Protein AF-A0A3G2WB34-F1 (afdb_monomer)

InterPro domains:
  IPR001835 Heat-labile enterotoxin, B chain [PF01376] (23-87)
  IPR001835 Heat-labile enterotoxin, B chain [PR00772] (27-48)
  IPR001835 Heat-labile enterotoxin, B chain [PR00772] (50-66)
  IPR001835 Heat-labile enter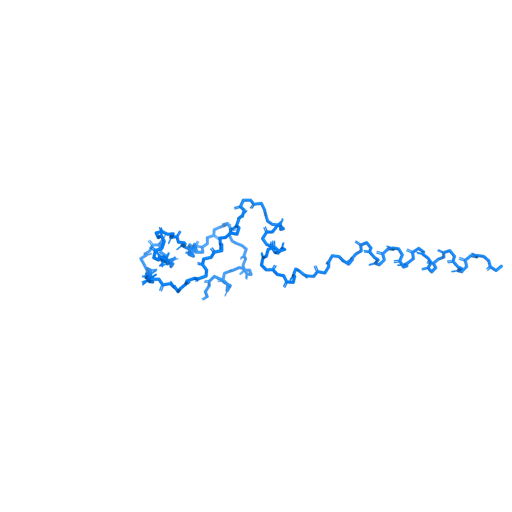otoxin, B chain [PR00772] (69-87)
  IPR008992 Enterotoxin [SSF50203] (22-87)

Nearest PDB structures (foldseek):
  5lzi-assembly1_E  TM=1.006E+00  e=1.280E-09  Escherichia coli
  1b44-assembly1_H  TM=1.004E+00  e=1.558E-09  Escherichia coli
  1ltr-assembly1_D  TM=1.005E+00  e=1.895E-09  Escherichia coli
  6hsv-assembly1_E  TM=1.007E+00  e=3.641E-09  Vibrio cholerae
  3chb-assembly1_H  TM=1.004E+00  e=4.429E-09  Vibrio cholerae

Sequence (87 aa):
MNKVKCYVLFTALLSSLCAYGAPQSITELCSEYRNTQIYTINDKILSYTESMAGKREMVIITFKSGATFQVEVPGSQHIDSQKKAIE

Mean predicted aligned error: 10.28 Å

Radius of gyration: 21.92 Å; Cα contacts (8 Å, |Δi|>4): 68; chains: 1; bounding box: 49×20×68 Å

Solvent-accessible surface area (backbone atoms only — not comparable to full-atom values): 5731 Å² total; per-residue (Å²): 140,65,71,67,62,55,53,56,53,50,54,55,53,53,53,63,73,68,58,79,64,81,67,90,44,72,67,54,50,42,68,76,46,83,98,59,82,88,80,92,72,96,66,69,78,66,46,80,47,78,40,81,50,91,98,42,48,31,40,41,39,30,34,87,89,71,53,71,52,68,50,76,53,86,54,90,92,54,57,79,80,48,55,72,73,71,106

Secondary structure (DSSP, 8-state):
--HHHHHHHHHHHHHHHT--PPPSSHHHHHHHSTT-------S--SEEEEEEETTEEEEEEE-TTS-EEEEPPP-TTS-HHHHHHH-

Foldseek 3Di:
DPPVVVVVVVVVVVVVVVPPDDDPDPCSVQVVDPPGDDDDQPFDWPDWDADPPVLRRKIWTADPVGDIDILHDDDPVDDPVCVVVSD

pLDDT: mean 85.24, std 17.8, range [45.12, 98.56]

Structure (mmCIF, N/CA/C/O backbone):
data_AF-A0A3G2WB34-F1
#
_entry.id   AF-A0A3G2WB34-F1
#
loop_
_atom_site.group_PDB
_atom_site.id
_atom_site.type_symbol
_atom_site.label_atom_id
_atom_site.label_alt_id
_atom_site.label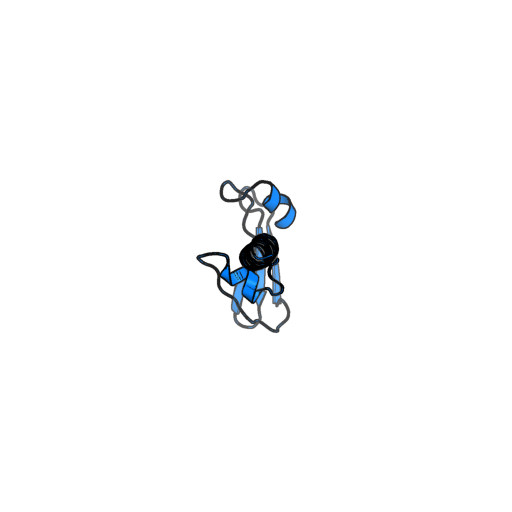_comp_id
_atom_site.label_asym_id
_atom_site.label_entity_id
_atom_site.label_seq_id
_atom_site.pdbx_PDB_ins_code
_atom_site.Cartn_x
_atom_site.Cartn_y
_atom_site.Cartn_z
_atom_site.occupancy
_atom_site.B_iso_or_equiv
_atom_site.auth_seq_id
_atom_site.auth_comp_id
_atom_site.auth_asym_id
_atom_site.auth_atom_id
_atom_site.pdbx_PDB_model_num
ATOM 1 N N . MET A 1 1 ? 33.849 1.909 -49.200 1.00 45.12 1 MET A N 1
ATOM 2 C CA . MET A 1 1 ? 32.880 2.784 -48.497 1.00 45.12 1 MET A CA 1
ATOM 3 C C . MET A 1 1 ? 31.856 2.003 -47.640 1.00 45.12 1 MET A C 1
ATOM 5 O O . MET A 1 1 ? 30.742 2.475 -47.464 1.00 45.12 1 MET A O 1
ATOM 9 N N . ASN A 1 2 ? 32.221 0.840 -47.058 1.00 54.53 2 ASN A N 1
ATOM 10 C CA . ASN A 1 2 ? 31.281 -0.048 -46.331 1.00 54.53 2 ASN A CA 1
ATOM 11 C C . ASN A 1 2 ? 31.472 -0.106 -44.804 1.00 54.53 2 ASN A C 1
ATOM 13 O O . ASN A 1 2 ? 30.563 -0.527 -44.099 1.00 54.53 2 ASN A O 1
ATOM 17 N N . LYS A 1 3 ? 32.621 0.328 -44.267 1.00 49.91 3 LYS A N 1
ATOM 18 C CA . LYS A 1 3 ? 32.919 0.193 -42.827 1.00 49.91 3 LYS A CA 1
ATOM 19 C C . LYS A 1 3 ? 32.149 1.188 -41.945 1.00 49.91 3 LYS A C 1
ATOM 21 O O . LYS A 1 3 ? 31.745 0.837 -40.845 1.00 49.91 3 LYS A O 1
ATOM 26 N N . VAL A 1 4 ? 31.883 2.394 -42.453 1.00 55.19 4 VAL A N 1
ATOM 27 C CA . VAL A 1 4 ? 31.185 3.462 -41.709 1.00 55.19 4 VAL A CA 1
ATOM 28 C C . VAL A 1 4 ? 29.694 3.146 -41.525 1.00 55.19 4 VAL A C 1
ATOM 30 O O . VAL A 1 4 ? 29.143 3.383 -40.457 1.00 55.19 4 VAL A O 1
ATOM 33 N N . LYS A 1 5 ? 29.049 2.530 -42.527 1.00 52.78 5 LYS A N 1
ATOM 34 C CA . LYS A 1 5 ? 27.622 2.164 -42.463 1.00 52.78 5 LYS A CA 1
ATOM 35 C C . LYS A 1 5 ? 27.337 1.070 -41.426 1.00 52.78 5 LYS A C 1
ATOM 37 O O . LYS A 1 5 ? 26.320 1.137 -40.746 1.00 52.78 5 LYS A O 1
ATOM 42 N N . CYS A 1 6 ? 28.248 0.107 -41.267 1.00 55.59 6 CYS A N 1
ATOM 43 C CA . CYS A 1 6 ? 28.113 -0.964 -40.273 1.00 55.59 6 CYS A CA 1
ATOM 44 C C . CYS A 1 6 ? 28.192 -0.443 -38.832 1.00 55.59 6 CYS A C 1
ATOM 46 O O . CYS A 1 6 ? 27.464 -0.925 -37.972 1.00 55.59 6 CYS A O 1
ATOM 48 N N . TYR A 1 7 ? 29.043 0.556 -38.579 1.00 55.62 7 TYR A N 1
ATOM 49 C CA . TYR A 1 7 ? 29.241 1.120 -37.241 1.00 55.62 7 TYR A CA 1
ATOM 50 C C . TYR A 1 7 ? 28.021 1.912 -36.751 1.00 55.62 7 TYR A C 1
ATOM 52 O O . TYR A 1 7 ? 27.632 1.778 -35.596 1.00 55.62 7 TYR A O 1
ATOM 60 N N . VAL A 1 8 ? 27.384 2.681 -37.642 1.00 59.28 8 VAL A N 1
ATOM 61 C CA . VAL A 1 8 ? 26.176 3.469 -37.329 1.00 59.28 8 VAL A CA 1
ATOM 62 C C . VAL A 1 8 ? 24.968 2.569 -37.045 1.00 59.28 8 VAL A C 1
ATOM 64 O O . VAL A 1 8 ? 24.177 2.854 -36.152 1.00 59.28 8 VAL A O 1
ATOM 67 N N . LEU A 1 9 ? 24.838 1.453 -37.770 1.00 57.00 9 LEU A N 1
ATOM 68 C CA . LEU A 1 9 ? 23.793 0.458 -37.506 1.00 57.00 9 LEU A CA 1
ATOM 69 C C . LEU A 1 9 ?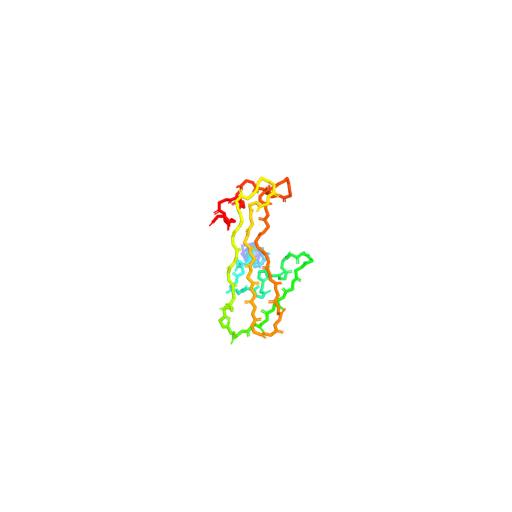 24.007 -0.252 -36.161 1.00 57.00 9 LEU A C 1
ATOM 71 O O . LEU A 1 9 ? 23.041 -0.505 -35.448 1.00 57.00 9 LEU A O 1
ATOM 75 N N . PHE A 1 10 ? 25.259 -0.524 -35.784 1.00 55.16 10 PHE A N 1
ATOM 76 C CA . PHE A 1 10 ? 25.582 -1.160 -34.506 1.00 55.16 10 PHE A CA 1
ATOM 77 C C . PHE A 1 10 ? 25.290 -0.254 -33.304 1.00 55.16 10 PHE A C 1
ATOM 79 O O . PHE A 1 10 ? 24.725 -0.717 -32.316 1.00 55.16 10 PHE A O 1
ATOM 86 N N . THR A 1 11 ? 25.628 1.037 -33.383 1.00 57.88 11 THR A N 1
ATOM 87 C CA . THR A 1 11 ? 25.352 1.988 -32.296 1.00 57.88 11 THR A CA 1
ATOM 88 C C . THR A 1 11 ? 23.862 2.289 -32.142 1.00 57.88 11 THR A C 1
ATOM 90 O O . THR A 1 11 ? 23.404 2.421 -31.012 1.00 57.88 11 THR A O 1
ATOM 93 N N . ALA A 1 12 ? 23.095 2.322 -33.238 1.00 58.12 12 ALA A N 1
ATOM 94 C CA . ALA A 1 12 ? 21.636 2.465 -33.196 1.00 58.12 12 ALA A CA 1
ATOM 95 C C . ALA A 1 12 ? 20.924 1.218 -32.629 1.00 58.12 12 ALA A C 1
ATOM 97 O O . ALA A 1 12 ? 19.930 1.343 -31.917 1.00 58.12 12 ALA A O 1
ATOM 98 N N . LEU A 1 13 ? 21.440 0.010 -32.898 1.00 55.00 13 LEU A N 1
ATOM 99 C CA . LEU A 1 13 ? 20.925 -1.211 -32.267 1.00 55.00 13 LEU A CA 1
ATOM 100 C C . LEU A 1 13 ? 21.236 -1.247 -30.762 1.00 55.00 13 LEU A C 1
ATOM 102 O O . LEU A 1 13 ? 20.362 -1.582 -29.966 1.00 55.00 13 LEU A O 1
ATOM 106 N N . LEU A 1 14 ? 22.452 -0.864 -30.360 1.00 52.28 14 LEU A N 1
ATOM 107 C CA . LEU A 1 14 ? 22.868 -0.827 -28.953 1.00 52.28 14 LEU A CA 1
ATOM 108 C C . LEU A 1 14 ? 22.104 0.224 -28.133 1.00 52.28 14 LEU A C 1
ATOM 110 O O . LEU A 1 14 ? 21.773 -0.037 -26.981 1.00 52.28 14 LEU A O 1
ATOM 114 N N . SER A 1 15 ? 21.767 1.381 -28.711 1.00 51.31 15 SER A N 1
ATOM 115 C CA . SER A 1 15 ? 20.954 2.390 -28.019 1.00 51.31 15 SER A CA 1
ATOM 116 C C . SER A 1 15 ? 19.492 1.970 -27.848 1.00 51.31 15 SER A C 1
ATOM 118 O O . SER A 1 15 ? 18.880 2.337 -26.849 1.00 51.31 15 SER A O 1
ATOM 120 N N . SER A 1 16 ? 18.944 1.158 -28.762 1.00 51.12 16 SER A N 1
ATOM 121 C CA . SER A 1 16 ? 17.593 0.591 -28.611 1.00 51.12 16 SER A CA 1
ATOM 122 C C . SER A 1 16 ? 17.500 -0.456 -27.494 1.00 51.12 16 SER A C 1
ATOM 124 O O . SER A 1 16 ? 16.455 -0.595 -26.867 1.00 51.12 16 SER A O 1
ATOM 126 N N . LEU A 1 17 ? 18.606 -1.151 -27.202 1.00 47.16 17 LEU A N 1
ATOM 127 C CA . LEU A 1 17 ? 18.683 -2.161 -26.141 1.00 47.16 17 LEU A CA 1
ATOM 128 C C . LEU A 1 17 ? 18.826 -1.545 -24.740 1.00 47.16 17 LEU A C 1
ATOM 130 O O . LEU A 1 17 ? 18.466 -2.182 -23.755 1.00 47.16 17 LEU A O 1
ATOM 134 N N . CYS A 1 18 ? 19.322 -0.307 -24.647 1.00 50.47 18 CYS A N 1
ATOM 135 C CA . CYS A 1 18 ? 19.517 0.412 -23.383 1.00 50.47 18 CYS A CA 1
ATOM 136 C C . CYS A 1 18 ? 18.349 1.338 -23.005 1.00 50.47 18 CYS A C 1
ATOM 138 O O . CYS A 1 18 ? 18.428 2.031 -21.994 1.00 50.47 18 CYS A O 1
ATOM 140 N N . ALA A 1 19 ? 17.277 1.377 -23.798 1.00 50.00 19 ALA A N 1
ATOM 141 C CA . ALA A 1 19 ? 16.132 2.250 -23.569 1.00 50.00 19 ALA A CA 1
ATOM 142 C C . ALA A 1 19 ? 14.961 1.503 -22.911 1.00 50.00 19 ALA A C 1
ATOM 144 O O . ALA A 1 19 ? 13.828 1.587 -23.378 1.00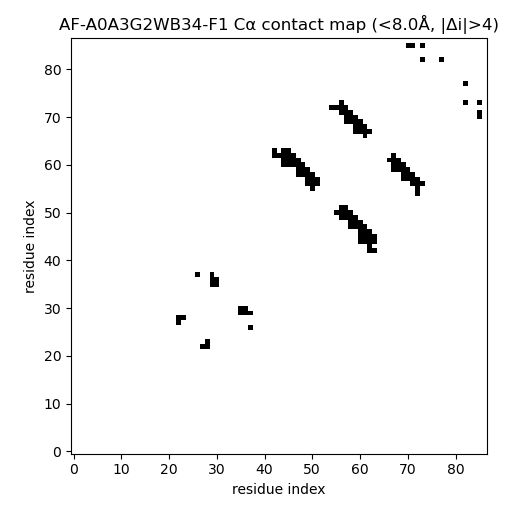 50.00 19 ALA A O 1
ATOM 145 N N . TYR A 1 20 ? 15.205 0.789 -21.809 1.00 60.78 20 TYR A N 1
ATOM 146 C CA . TYR A 1 20 ? 14.124 0.608 -20.838 1.00 60.78 20 TYR A CA 1
ATOM 147 C C . TYR A 1 20 ? 13.973 1.953 -20.124 1.00 60.78 20 TYR A C 1
ATOM 149 O O . TYR A 1 20 ? 14.729 2.283 -19.212 1.00 60.78 20 TYR A O 1
ATOM 157 N N . GLY A 1 21 ? 13.092 2.803 -20.657 1.00 72.94 21 GLY A N 1
ATOM 158 C CA . GLY A 1 21 ? 12.752 4.079 -20.034 1.00 72.94 21 GLY A CA 1
ATOM 159 C C . GLY A 1 21 ? 12.165 3.864 -18.639 1.00 72.94 21 GLY A C 1
ATOM 160 O O . GLY A 1 21 ? 11.711 2.769 -18.316 1.00 72.94 21 GLY A O 1
ATOM 161 N N . ALA A 1 22 ? 12.166 4.914 -17.815 1.00 89.12 22 ALA A N 1
ATOM 162 C CA . ALA A 1 22 ? 11.478 4.863 -16.529 1.00 89.12 22 ALA A CA 1
ATOM 163 C C . ALA A 1 22 ? 10.000 4.469 -16.735 1.00 89.12 22 ALA A C 1
ATOM 165 O O . ALA A 1 22 ? 9.394 4.947 -17.705 1.00 89.12 22 ALA A O 1
ATOM 166 N N . PRO A 1 23 ? 9.416 3.645 -15.848 1.00 93.69 23 PRO A N 1
ATOM 167 C CA . PRO A 1 23 ? 8.021 3.240 -15.963 1.00 93.69 23 PRO A CA 1
ATOM 168 C C . PRO A 1 23 ? 7.109 4.471 -15.992 1.00 93.69 23 PRO A C 1
ATOM 170 O O . PRO A 1 23 ? 7.289 5.420 -15.227 1.00 93.69 23 PRO A O 1
ATOM 173 N N . GLN A 1 24 ? 6.135 4.466 -16.900 1.00 94.25 24 GLN A N 1
ATOM 174 C CA . GLN A 1 24 ? 5.220 5.586 -17.147 1.00 94.25 24 GLN A CA 1
ATOM 175 C C . GLN A 1 24 ? 3.875 5.411 -16.432 1.00 94.25 24 GLN A C 1
ATOM 177 O O . GLN A 1 24 ? 3.066 6.337 -16.380 1.00 94.25 24 GLN A O 1
ATOM 182 N N . SER A 1 25 ? 3.619 4.229 -15.867 1.00 96.88 25 SER A N 1
ATOM 183 C CA . SER A 1 25 ? 2.400 3.929 -15.119 1.00 96.88 25 SER A CA 1
ATOM 184 C C . SER A 1 25 ? 2.683 3.111 -13.861 1.00 96.88 25 SER A C 1
ATOM 186 O O . SER A 1 25 ? 3.686 2.405 -13.762 1.00 96.88 25 SER A O 1
ATOM 188 N N . ILE A 1 26 ? 1.747 3.144 -12.906 1.00 96.81 26 ILE A N 1
ATOM 189 C CA . ILE A 1 26 ? 1.830 2.312 -11.696 1.00 96.81 26 ILE A CA 1
ATOM 190 C C . ILE A 1 26 ? 1.838 0.812 -12.022 1.00 96.81 26 ILE A C 1
ATOM 192 O O . ILE A 1 26 ? 2.432 0.032 -11.286 1.00 96.81 26 ILE A O 1
ATOM 196 N N . THR A 1 27 ? 1.216 0.404 -13.133 1.00 97.56 27 THR A N 1
ATOM 197 C CA . THR A 1 27 ? 1.178 -1.005 -13.559 1.00 97.56 27 THR A CA 1
ATOM 198 C C . THR A 1 27 ? 2.546 -1.462 -14.053 1.00 97.56 27 THR A C 1
ATOM 200 O O . THR A 1 27 ? 3.006 -2.531 -13.658 1.00 97.56 27 THR A O 1
ATOM 203 N N . GLU A 1 28 ? 3.219 -0.635 -14.858 1.00 96.44 28 GLU A N 1
ATOM 204 C CA . GLU A 1 28 ? 4.591 -0.895 -15.307 1.00 96.44 28 GLU A CA 1
ATOM 205 C C . GLU A 1 28 ? 5.547 -0.947 -14.116 1.00 96.44 28 GLU A C 1
ATOM 207 O O . GLU A 1 28 ? 6.234 -1.949 -13.940 1.00 96.44 28 GLU A O 1
ATOM 212 N N . LEU A 1 29 ? 5.502 0.060 -13.235 1.00 96.50 29 LEU A N 1
ATOM 213 C CA . LEU A 1 29 ? 6.340 0.093 -12.036 1.00 96.50 29 LEU A CA 1
ATOM 214 C C . LEU A 1 29 ? 6.107 -1.141 -11.151 1.00 96.50 29 LEU A C 1
ATOM 216 O O . LEU A 1 29 ? 7.055 -1.766 -10.696 1.00 96.50 29 LEU A O 1
ATOM 220 N N . CYS A 1 30 ? 4.848 -1.528 -10.925 1.00 97.25 30 CYS A N 1
ATOM 221 C CA . CYS A 1 30 ? 4.509 -2.693 -10.109 1.00 97.25 30 CYS A CA 1
ATOM 222 C C . CYS A 1 30 ? 5.093 -3.992 -10.681 1.00 97.25 30 CYS A C 1
ATOM 224 O O . CYS A 1 30 ? 5.530 -4.839 -9.905 1.00 97.25 30 CYS A O 1
ATOM 226 N N . SER A 1 31 ? 5.150 -4.121 -12.011 1.00 97.00 31 SER A N 1
ATOM 227 C CA . SER A 1 31 ? 5.674 -5.308 -12.697 1.00 97.00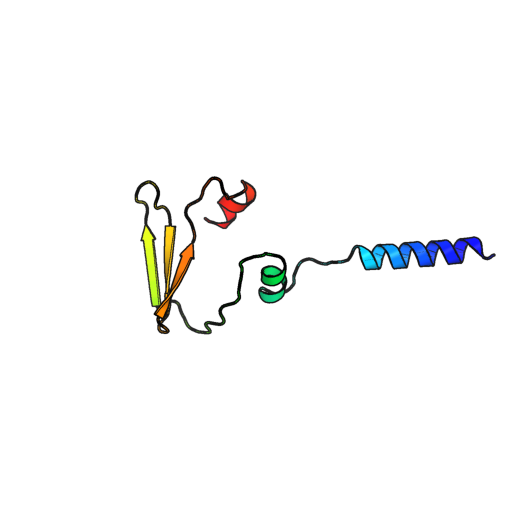 31 SER A CA 1
ATOM 228 C C . SER A 1 31 ? 7.192 -5.500 -12.573 1.00 97.00 31 SER A C 1
ATOM 230 O O . SER A 1 31 ? 7.679 -6.612 -12.771 1.00 97.00 31 SER A O 1
ATOM 232 N N . GLU A 1 32 ? 7.940 -4.451 -12.213 1.00 97.19 32 GLU A N 1
ATOM 233 C CA . GLU A 1 32 ? 9.392 -4.528 -11.992 1.00 97.19 32 GLU A CA 1
ATOM 234 C C . GLU A 1 32 ? 9.754 -5.211 -10.664 1.00 97.19 32 GLU A C 1
ATOM 236 O O . GLU A 1 32 ? 10.863 -5.728 -10.501 1.00 97.19 32 GLU A O 1
ATOM 241 N N . TYR A 1 33 ? 8.815 -5.252 -9.716 1.00 96.38 33 TYR A N 1
ATOM 242 C CA . TYR A 1 33 ? 9.017 -5.838 -8.397 1.00 96.38 33 TYR A CA 1
ATOM 243 C C . TYR A 1 33 ? 8.347 -7.208 -8.300 1.00 96.38 33 TYR A C 1
ATOM 245 O O . TYR A 1 33 ? 7.273 -7.460 -8.839 1.00 96.38 33 TYR A O 1
ATOM 253 N N . ARG A 1 34 ? 8.993 -8.130 -7.582 1.00 97.44 34 ARG A N 1
ATOM 254 C CA . ARG A 1 34 ? 8.364 -9.399 -7.194 1.00 97.44 34 ARG A CA 1
ATOM 255 C C . ARG A 1 34 ? 7.502 -9.180 -5.952 1.00 97.44 34 ARG A C 1
ATOM 257 O O . ARG A 1 34 ? 7.813 -8.321 -5.134 1.00 97.44 34 ARG A O 1
ATOM 264 N N . ASN A 1 35 ? 6.492 -10.030 -5.771 1.00 97.56 35 ASN A N 1
ATOM 265 C CA . ASN A 1 35 ? 5.582 -10.013 -4.615 1.00 97.56 35 ASN A CA 1
ATOM 266 C C . ASN A 1 35 ? 4.743 -8.729 -4.496 1.00 97.56 35 ASN A C 1
ATOM 268 O O . ASN A 1 35 ? 4.337 -8.341 -3.403 1.00 97.56 35 ASN A O 1
ATOM 272 N N . THR A 1 36 ? 4.466 -8.087 -5.625 1.00 98.00 36 THR A N 1
ATOM 273 C CA . THR A 1 36 ? 3.598 -6.916 -5.743 1.00 98.00 36 THR A CA 1
ATOM 274 C C . THR A 1 36 ? 2.384 -7.262 -6.602 1.00 98.00 36 THR A C 1
ATOM 276 O O . THR A 1 36 ? 2.433 -8.144 -7.460 1.00 98.00 36 THR A O 1
ATOM 279 N N . GLN A 1 37 ? 1.269 -6.577 -6.359 1.00 97.62 37 GLN A N 1
ATOM 280 C CA . GLN A 1 37 ? 0.091 -6.648 -7.218 1.00 97.62 37 GLN A CA 1
ATOM 281 C C . GLN A 1 37 ? -0.684 -5.332 -7.179 1.00 97.62 37 GLN A C 1
ATOM 283 O O . GLN A 1 37 ? -0.647 -4.606 -6.184 1.00 97.62 37 GLN A O 1
ATOM 288 N N . ILE A 1 38 ? -1.407 -5.039 -8.258 1.00 98.19 38 ILE A N 1
ATOM 289 C CA . ILE A 1 38 ? -2.254 -3.851 -8.359 1.00 98.19 38 ILE A CA 1
ATOM 290 C C . ILE A 1 38 ? -3.633 -4.136 -7.767 1.00 98.19 38 ILE A C 1
ATOM 292 O O . ILE A 1 38 ? -4.283 -5.119 -8.118 1.00 98.19 38 ILE A O 1
ATOM 296 N N . TYR A 1 39 ? -4.107 -3.215 -6.930 1.00 97.88 39 TYR A N 1
ATOM 297 C CA . TYR A 1 39 ? -5.502 -3.143 -6.510 1.00 97.88 39 TYR A CA 1
ATOM 298 C C . TYR A 1 39 ? -6.152 -1.905 -7.130 1.00 97.88 39 TYR A C 1
ATOM 300 O O . TYR A 1 39 ? -5.823 -0.773 -6.779 1.00 97.88 39 TYR A O 1
ATOM 308 N N . THR A 1 40 ? -7.093 -2.104 -8.053 1.00 98.06 40 THR A N 1
ATOM 309 C CA . THR A 1 40 ? -7.902 -1.011 -8.609 1.00 98.06 40 THR A CA 1
ATOM 310 C C . THR A 1 40 ? -9.078 -0.731 -7.676 1.00 98.06 40 THR A C 1
ATOM 312 O O . THR A 1 40 ? -10.033 -1.502 -7.642 1.00 98.06 40 THR A O 1
ATOM 315 N N . ILE A 1 41 ? -9.000 0.357 -6.903 1.00 97.56 41 ILE A N 1
ATOM 316 C CA . ILE A 1 41 ? -9.999 0.676 -5.869 1.00 97.56 41 ILE A CA 1
ATOM 317 C C . ILE A 1 41 ? -11.102 1.620 -6.371 1.00 97.56 41 ILE A C 1
ATOM 319 O O . ILE A 1 41 ? -12.271 1.367 -6.100 1.00 97.56 41 ILE A O 1
ATOM 323 N N . ASN A 1 42 ? -10.749 2.680 -7.114 1.00 96.94 42 ASN A N 1
ATOM 324 C CA . ASN A 1 42 ? -11.678 3.697 -7.647 1.00 96.94 42 ASN A CA 1
ATOM 325 C C . ASN A 1 42 ? -12.711 4.225 -6.624 1.00 96.94 42 ASN A C 1
ATOM 327 O O . ASN A 1 42 ? -13.840 4.557 -6.981 1.00 96.94 42 ASN A O 1
ATOM 331 N N . ASP A 1 43 ? -12.312 4.314 -5.356 1.00 97.56 43 ASP A N 1
ATOM 332 C CA . ASP A 1 43 ? -13.115 4.817 -4.242 1.00 97.56 43 ASP A CA 1
ATOM 333 C C . ASP A 1 43 ? -12.217 5.635 -3.306 1.00 97.56 43 ASP A C 1
ATOM 335 O O . ASP A 1 43 ? -10.990 5.493 -3.308 1.00 97.56 43 ASP A O 1
ATOM 339 N N . LYS A 1 44 ? -12.822 6.509 -2.505 1.00 97.50 44 LYS A N 1
ATOM 340 C CA . LYS A 1 44 ? -12.100 7.273 -1.486 1.00 97.50 44 LYS A CA 1
ATOM 341 C C . LYS A 1 44 ? -11.726 6.381 -0.302 1.00 97.50 44 LYS A C 1
ATOM 343 O O . LYS A 1 44 ? -12.425 5.421 0.018 1.00 97.50 44 LYS A O 1
ATOM 348 N N . ILE A 1 45 ? -10.660 6.757 0.398 1.00 98.38 45 ILE A N 1
ATOM 349 C CA . ILE A 1 45 ? -10.301 6.14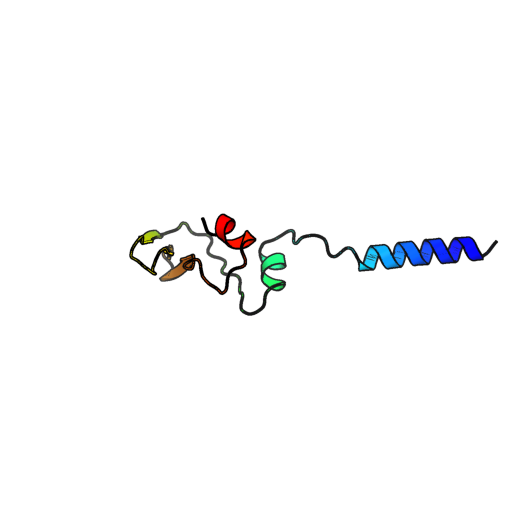9 1.682 1.00 98.38 45 ILE A CA 1
ATOM 350 C C . ILE A 1 45 ? -11.458 6.364 2.669 1.00 98.38 45 ILE A C 1
ATOM 352 O O . ILE A 1 45 ? -11.972 7.476 2.811 1.00 98.38 45 ILE A O 1
ATOM 356 N N . LEU A 1 46 ? -11.879 5.286 3.328 1.00 98.31 46 LEU A N 1
ATOM 357 C CA . LEU A 1 46 ? -12.939 5.290 4.333 1.00 98.31 46 LEU A CA 1
ATOM 358 C C . LEU A 1 46 ? -12.402 5.710 5.703 1.00 98.31 46 LEU A C 1
ATOM 360 O O . LEU A 1 46 ? -13.013 6.543 6.368 1.00 98.31 46 LEU A O 1
ATOM 364 N N . SER A 1 47 ? -11.281 5.126 6.127 1.00 98.19 47 SER A N 1
ATOM 365 C CA . SER A 1 47 ? -10.645 5.438 7.406 1.00 98.19 47 SER A CA 1
ATOM 366 C C . SER A 1 47 ? -9.141 5.596 7.255 1.00 98.19 47 SER A C 1
ATOM 368 O O . SER A 1 47 ? -8.513 4.893 6.465 1.00 98.19 47 SER A O 1
ATOM 370 N N . TYR A 1 48 ? -8.579 6.474 8.078 1.00 98.44 48 TYR A N 1
ATOM 371 C CA . TYR A 1 48 ? -7.148 6.693 8.234 1.00 98.44 48 TYR A CA 1
ATOM 372 C C . TYR A 1 48 ? -6.783 6.473 9.702 1.00 98.44 48 TYR A C 1
ATOM 374 O O . TYR A 1 48 ? -7.483 6.946 10.599 1.00 98.44 48 TYR A O 1
ATOM 382 N N . THR A 1 49 ? -5.725 5.717 9.961 1.00 97.62 49 THR A N 1
ATOM 383 C CA . THR A 1 49 ? -5.208 5.467 11.307 1.00 97.62 49 THR A CA 1
ATOM 384 C C . THR A 1 49 ? -3.698 5.564 11.269 1.00 97.62 49 THR A C 1
ATOM 386 O O . THR A 1 49 ? -3.062 4.891 10.469 1.00 97.62 49 THR A O 1
ATOM 389 N N . GLU A 1 50 ? -3.137 6.370 12.156 1.00 96.62 50 GLU A N 1
ATOM 390 C CA . GLU A 1 50 ? -1.701 6.586 12.283 1.00 96.62 50 GLU A CA 1
ATOM 391 C C . GLU A 1 50 ? -1.286 6.268 13.715 1.00 96.62 50 GLU A C 1
ATOM 393 O O . GLU A 1 50 ? -1.983 6.623 14.672 1.00 96.62 50 GLU A O 1
ATOM 398 N N . SER A 1 51 ? -0.186 5.538 13.869 1.00 93.50 51 SER A N 1
ATOM 399 C CA . SER A 1 51 ? 0.340 5.150 15.170 1.00 93.50 51 SER A CA 1
ATOM 400 C C . SER A 1 51 ? 1.762 5.658 15.332 1.00 93.50 51 SER A C 1
ATOM 402 O O . SER A 1 51 ? 2.568 5.513 14.430 1.00 93.50 51 SER A O 1
ATOM 404 N N . MET A 1 52 ? 2.053 6.211 16.511 1.00 92.31 52 MET A N 1
ATOM 405 C CA . MET A 1 52 ? 3.393 6.626 16.954 1.00 92.31 52 MET A CA 1
ATOM 406 C C . MET A 1 52 ? 3.898 5.747 18.109 1.00 92.31 52 MET A C 1
ATOM 408 O O . MET A 1 52 ? 4.798 6.116 18.863 1.00 92.31 52 MET A O 1
ATOM 412 N N . ALA A 1 53 ? 3.253 4.599 18.339 1.00 87.00 53 ALA A N 1
ATOM 413 C CA . ALA A 1 53 ? 3.668 3.693 19.399 1.00 87.00 53 ALA A CA 1
ATOM 414 C C . ALA A 1 53 ? 5.021 3.067 19.034 1.00 87.00 53 ALA A C 1
ATOM 416 O O . ALA A 1 53 ? 5.240 2.680 17.888 1.00 87.00 53 ALA A O 1
ATOM 417 N N . GLY A 1 54 ? 5.924 2.920 20.009 1.00 81.00 54 GLY A N 1
ATOM 418 C CA . GLY A 1 54 ? 7.262 2.375 19.760 1.00 81.00 54 GLY A CA 1
ATOM 419 C C . GLY A 1 54 ? 7.220 1.039 19.005 1.00 81.00 54 GLY A C 1
ATOM 420 O O . GLY A 1 54 ? 6.523 0.109 19.419 1.00 81.00 54 GLY A O 1
ATOM 421 N N . LYS A 1 55 ? 7.990 0.947 17.909 1.00 83.19 55 LYS A N 1
ATOM 422 C CA . LYS A 1 55 ? 8.014 -0.166 16.930 1.00 83.19 55 LYS A CA 1
ATOM 423 C C . LYS A 1 55 ? 6.769 -0.303 16.035 1.00 83.19 55 LYS A C 1
ATOM 425 O O . LYS A 1 55 ? 6.646 -1.310 15.343 1.00 83.19 55 LYS A O 1
ATOM 430 N N . ARG A 1 56 ? 5.843 0.656 16.059 1.00 85.62 56 ARG A N 1
ATOM 431 C CA . ARG A 1 56 ? 4.613 0.679 15.251 1.00 85.62 56 ARG A CA 1
ATOM 432 C C . ARG A 1 56 ? 4.347 2.064 14.660 1.00 85.62 56 ARG A C 1
ATOM 434 O O . ARG A 1 56 ? 3.198 2.475 14.591 1.00 85.62 56 ARG A O 1
ATOM 441 N N . GLU A 1 57 ? 5.395 2.765 14.239 1.00 90.56 57 GLU A N 1
ATOM 442 C CA . GLU A 1 57 ? 5.262 3.979 13.425 1.00 90.56 57 GLU A CA 1
ATOM 443 C C . GLU A 1 57 ? 4.750 3.588 12.036 1.00 90.56 57 GLU A C 1
ATOM 445 O O . GLU A 1 57 ? 5.524 3.197 11.169 1.00 90.56 57 GLU A O 1
ATOM 450 N N . MET A 1 58 ? 3.425 3.540 11.883 1.00 94.12 58 MET A N 1
ATOM 451 C CA . MET A 1 58 ? 2.762 3.042 10.679 1.00 94.12 58 MET A CA 1
ATOM 452 C C . MET A 1 58 ? 1.421 3.726 10.441 1.00 94.12 58 MET A C 1
ATOM 454 O O . MET A 1 58 ? 0.734 4.148 11.378 1.00 94.12 58 MET A O 1
ATOM 458 N N . VAL A 1 59 ? 1.014 3.731 9.176 1.00 97.19 59 VAL A N 1
ATOM 459 C CA . VAL A 1 59 ? -0.303 4.194 8.735 1.00 97.19 59 VAL A CA 1
ATOM 460 C C . VAL A 1 59 ? -1.109 3.005 8.234 1.00 97.19 59 VAL A C 1
ATOM 462 O O . VAL A 1 59 ? -0.581 2.150 7.529 1.00 97.19 59 VAL A O 1
ATOM 465 N N . ILE A 1 60 ? -2.395 2.957 8.569 1.00 97.94 60 ILE A N 1
ATOM 466 C CA . ILE A 1 60 ? -3.360 1.980 8.066 1.00 97.94 60 ILE A CA 1
ATOM 467 C C . ILE A 1 60 ? -4.531 2.735 7.439 1.00 97.94 60 ILE A C 1
ATOM 469 O O . ILE A 1 60 ? -5.140 3.602 8.071 1.00 97.94 60 ILE A O 1
ATOM 473 N N . ILE A 1 61 ? -4.872 2.373 6.204 1.00 98.56 61 ILE A N 1
ATOM 474 C CA . ILE A 1 61 ? -6.039 2.889 5.488 1.00 98.56 61 ILE A CA 1
ATOM 475 C C . ILE A 1 61 ? -7.015 1.761 5.176 1.00 98.56 61 ILE A C 1
ATOM 477 O O . ILE A 1 61 ? -6.607 0.639 4.872 1.00 98.56 61 ILE A O 1
ATOM 481 N N . THR A 1 62 ? -8.310 2.067 5.222 1.00 98.44 62 THR A N 1
ATOM 482 C CA . THR A 1 62 ? -9.363 1.127 4.818 1.00 98.44 62 THR A CA 1
ATOM 483 C C . THR A 1 62 ? -10.275 1.734 3.765 1.00 98.44 62 THR A C 1
ATOM 485 O O . THR A 1 62 ? -10.394 2.956 3.653 1.00 98.44 62 THR A O 1
ATOM 488 N N . PHE A 1 63 ? -10.942 0.875 3.003 1.00 98.56 63 PHE A N 1
ATOM 489 C CA . PHE A 1 63 ? -11.925 1.249 1.991 1.00 98.56 63 PHE A CA 1
ATOM 490 C C . PHE A 1 63 ? -13.284 0.620 2.291 1.00 98.56 63 PHE A C 1
ATOM 492 O O . PHE A 1 63 ? -13.381 -0.383 2.997 1.00 98.56 63 PHE A O 1
ATOM 499 N N . LYS A 1 64 ? -14.353 1.168 1.700 1.00 97.88 64 LYS A N 1
ATOM 500 C CA . LYS A 1 64 ? -15.723 0.653 1.874 1.00 97.88 64 LYS A CA 1
ATOM 501 C C . LYS A 1 64 ? -15.884 -0.803 1.422 1.00 97.88 64 LYS A C 1
ATOM 503 O O . LYS A 1 64 ? -16.739 -1.512 1.941 1.00 97.88 64 LYS A O 1
ATOM 508 N N . SER A 1 65 ? -15.049 -1.251 0.485 1.00 97.00 65 SER A N 1
ATOM 509 C CA . SER A 1 65 ? -14.979 -2.647 0.041 1.00 97.00 65 SER A CA 1
ATOM 510 C C . SER A 1 65 ? -14.480 -3.621 1.117 1.00 97.00 65 SER A C 1
ATOM 512 O O . SER A 1 65 ? -14.598 -4.827 0.930 1.00 97.00 65 SER A O 1
ATOM 514 N N . GLY A 1 66 ? -13.910 -3.120 2.219 1.00 96.75 66 GLY A N 1
ATOM 515 C CA . GLY A 1 66 ? -13.247 -3.916 3.252 1.00 96.75 66 GLY A CA 1
ATOM 516 C C . GLY A 1 66 ? -11.750 -4.133 3.010 1.00 96.75 66 GLY A C 1
ATOM 517 O O . GLY A 1 66 ? -11.094 -4.763 3.835 1.00 96.75 66 GLY A O 1
ATOM 518 N N . ALA A 1 67 ? -11.192 -3.616 1.908 1.00 98.00 67 ALA A N 1
ATOM 519 C CA . ALA A 1 67 ? -9.753 -3.655 1.670 1.00 98.00 67 ALA A CA 1
ATOM 520 C C . ALA A 1 67 ? -9.006 -2.775 2.686 1.00 98.00 67 ALA A C 1
ATOM 522 O O . ALA A 1 67 ? -9.415 -1.639 2.944 1.00 98.00 67 ALA A O 1
ATOM 523 N N . THR A 1 68 ? -7.894 -3.293 3.206 1.00 98.25 68 THR A N 1
ATOM 524 C CA . THR A 1 68 ? -7.032 -2.624 4.187 1.00 98.25 68 THR A CA 1
ATOM 525 C C . THR A 1 68 ? -5.594 -2.657 3.693 1.00 98.25 68 THR A C 1
ATOM 527 O O . THR A 1 68 ? -5.107 -3.710 3.285 1.00 98.25 68 THR A O 1
ATOM 530 N N . PHE A 1 69 ? -4.915 -1.516 3.754 1.00 98.25 69 PHE A N 1
ATOM 531 C CA . PHE A 1 69 ? -3.515 -1.372 3.361 1.00 98.25 69 PHE A CA 1
ATOM 532 C C . PHE A 1 69 ? -2.747 -0.641 4.454 1.00 98.25 69 PHE A C 1
ATOM 534 O O . PHE A 1 69 ? -3.329 0.157 5.190 1.00 98.25 69 PHE A O 1
ATOM 541 N N . GLN A 1 70 ? -1.446 -0.902 4.541 1.00 97.19 70 GLN A N 1
ATOM 542 C CA . GLN A 1 70 ? -0.566 -0.232 5.488 1.00 97.19 70 GLN A CA 1
ATOM 543 C C . GLN A 1 70 ? 0.639 0.392 4.785 1.00 97.19 70 GLN A C 1
ATOM 545 O O . GLN A 1 70 ? 1.127 -0.153 3.794 1.00 97.19 70 GLN A O 1
ATOM 550 N N . VAL A 1 71 ? 1.135 1.493 5.342 1.00 96.19 71 VAL A N 1
ATOM 551 C CA . VAL A 1 71 ? 2.510 1.955 5.134 1.00 96.19 71 VAL A CA 1
ATOM 552 C C . VAL A 1 71 ? 3.348 1.322 6.240 1.00 96.19 71 VAL A C 1
ATOM 554 O O . VAL A 1 71 ? 3.007 1.442 7.416 1.00 96.19 71 VAL A O 1
ATOM 557 N N . GLU A 1 72 ? 4.372 0.558 5.863 1.00 90.81 72 GLU A N 1
ATOM 558 C CA . GLU A 1 72 ? 5.183 -0.212 6.810 1.00 90.81 72 GLU A CA 1
ATOM 559 C C . GLU A 1 72 ? 6.059 0.677 7.698 1.00 90.81 72 GLU A C 1
ATOM 561 O O . GLU A 1 72 ? 6.442 1.780 7.319 1.00 90.81 72 GLU A O 1
ATOM 566 N N . VAL A 1 73 ? 6.427 0.142 8.865 1.00 91.50 73 VAL A N 1
ATOM 567 C CA . VAL A 1 73 ? 7.390 0.775 9.771 1.00 91.50 73 VAL A CA 1
ATOM 568 C C . VAL A 1 73 ? 8.779 0.776 9.115 1.00 91.50 73 VAL A C 1
ATOM 570 O O . VAL A 1 73 ? 9.265 -0.310 8.765 1.00 91.50 73 VAL A O 1
ATOM 573 N N . PRO A 1 74 ? 9.461 1.933 8.999 1.00 89.06 74 PRO A N 1
ATOM 574 C CA . PRO A 1 74 ? 10.840 1.990 8.527 1.00 89.06 74 PRO A CA 1
ATOM 575 C C . PRO A 1 74 ? 11.756 1.037 9.314 1.00 89.06 74 PRO A C 1
ATOM 577 O O . PRO A 1 74 ? 11.717 0.954 10.541 1.00 89.06 74 PRO A O 1
ATOM 580 N N . GLY A 1 75 ? 12.609 0.302 8.605 1.00 90.12 75 GLY A N 1
ATOM 581 C CA . GLY A 1 75 ? 13.280 -0.891 9.121 1.00 90.12 75 GLY A CA 1
ATOM 582 C C . GLY A 1 75 ? 14.430 -1.367 8.235 1.00 90.12 75 GLY A C 1
ATOM 583 O O . GLY A 1 75 ? 14.788 -0.716 7.254 1.00 90.12 75 GLY A O 1
ATOM 584 N N . SER A 1 76 ? 15.032 -2.504 8.593 1.00 91.88 76 SER A N 1
ATOM 585 C CA . SER A 1 76 ? 16.236 -3.045 7.939 1.00 91.88 76 SER A CA 1
ATOM 586 C C . SER A 1 76 ? 16.014 -3.521 6.504 1.00 91.88 76 SER A C 1
ATOM 588 O O . SER A 1 76 ? 16.971 -3.634 5.743 1.00 91.88 76 SER A O 1
ATOM 590 N N . GLN A 1 77 ? 14.768 -3.803 6.133 1.00 90.81 77 GLN A N 1
ATOM 591 C CA . GLN A 1 77 ? 14.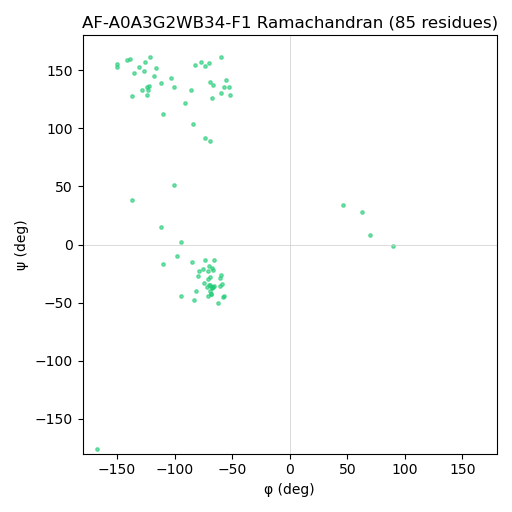367 -4.155 4.775 1.00 90.81 77 GLN A CA 1
ATOM 592 C C . GLN A 1 77 ? 14.373 -2.955 3.816 1.00 90.81 77 GLN A C 1
ATOM 594 O O . GLN A 1 77 ? 14.305 -3.152 2.604 1.00 90.81 77 GLN A O 1
ATOM 599 N N . HIS A 1 78 ? 14.463 -1.729 4.342 1.00 95.06 78 HIS A N 1
ATOM 600 C CA . HIS A 1 78 ? 14.434 -0.509 3.550 1.00 95.06 78 HIS A CA 1
ATOM 601 C C . HIS A 1 78 ? 15.835 0.063 3.343 1.00 95.06 78 HIS A C 1
ATOM 603 O O . HIS A 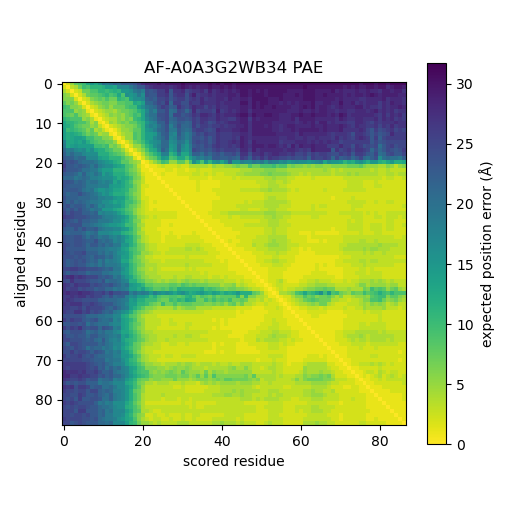1 78 ? 16.622 0.199 4.282 1.00 95.06 78 HIS A O 1
ATOM 609 N N . ILE A 1 79 ? 16.125 0.466 2.108 1.00 95.88 79 ILE A N 1
ATOM 610 C CA . ILE A 1 79 ? 17.322 1.255 1.804 1.00 95.88 79 ILE A CA 1
ATOM 611 C C . ILE A 1 79 ? 17.109 2.716 2.217 1.00 95.88 79 ILE A C 1
ATOM 613 O O . ILE A 1 79 ? 15.980 3.196 2.300 1.00 95.88 79 ILE A O 1
ATOM 617 N N . ASP A 1 80 ? 18.191 3.459 2.451 1.00 93.50 80 ASP A N 1
ATOM 618 C CA . ASP A 1 80 ? 18.102 4.818 3.005 1.00 93.50 80 ASP A CA 1
ATOM 619 C C . ASP A 1 80 ? 17.276 5.786 2.150 1.00 93.50 80 ASP A C 1
ATOM 621 O O . ASP A 1 80 ? 16.552 6.623 2.687 1.00 93.50 80 ASP A O 1
ATOM 625 N N . SER A 1 81 ? 17.319 5.637 0.824 1.00 95.19 81 SER A N 1
ATOM 626 C CA . SER A 1 81 ? 16.529 6.459 -0.099 1.00 95.19 81 SER A CA 1
ATOM 627 C C . SER A 1 81 ? 15.019 6.222 0.014 1.00 95.19 81 SER A C 1
ATOM 629 O O . SER A 1 81 ? 14.250 7.110 -0.341 1.00 95.19 81 SER A O 1
ATOM 631 N N . GLN A 1 82 ? 14.583 5.073 0.543 1.00 94.12 82 GLN A N 1
ATOM 632 C CA . GLN A 1 82 ? 13.166 4.774 0.761 1.00 94.12 82 GLN A CA 1
ATOM 633 C C . GLN A 1 82 ? 12.615 5.435 2.022 1.00 94.12 82 GLN A C 1
ATOM 635 O O . GLN A 1 82 ? 11.433 5.748 2.050 1.00 94.12 82 GLN A O 1
ATOM 640 N N . LYS A 1 83 ? 13.444 5.704 3.039 1.00 92.75 83 LYS A N 1
ATOM 641 C CA . LYS A 1 83 ? 12.974 6.254 4.324 1.00 92.75 83 LYS A CA 1
ATOM 642 C C . LYS A 1 83 ? 12.229 7.575 4.141 1.00 92.75 83 LYS A C 1
ATOM 644 O O . LYS A 1 83 ? 11.139 7.729 4.660 1.00 92.75 83 LYS A O 1
ATOM 649 N N . LYS A 1 84 ? 12.759 8.486 3.318 1.00 93.25 84 LYS A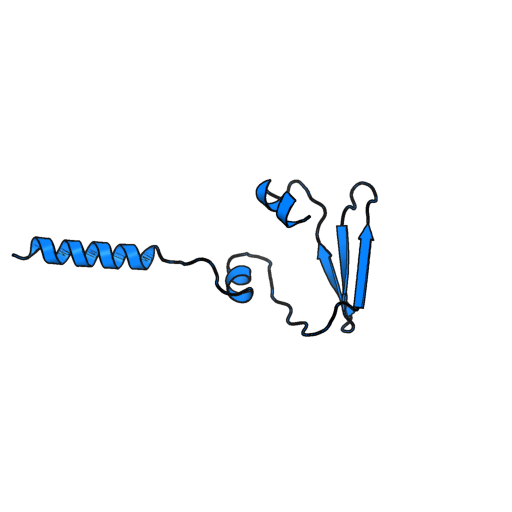 N 1
ATOM 650 C CA . LYS A 1 84 ? 12.090 9.762 3.008 1.00 93.25 84 LYS A CA 1
ATOM 651 C C . LYS A 1 84 ? 10.848 9.609 2.118 1.00 93.25 84 LYS A C 1
ATOM 653 O O . LYS A 1 84 ? 10.046 10.522 2.069 1.00 93.25 84 LYS A O 1
ATOM 658 N N . ALA A 1 85 ? 10.738 8.521 1.358 1.00 93.12 85 ALA A N 1
ATOM 659 C CA . ALA A 1 85 ? 9.564 8.254 0.528 1.00 93.12 85 ALA A CA 1
ATOM 660 C C . ALA A 1 85 ? 8.436 7.555 1.308 1.00 93.12 85 ALA A C 1
ATOM 662 O O . ALA A 1 85 ? 7.323 7.462 0.799 1.00 93.12 85 ALA A O 1
ATOM 663 N N . ILE A 1 86 ? 8.753 7.007 2.486 1.00 92.94 86 ILE A N 1
ATOM 664 C CA . ILE A 1 86 ? 7.792 6.409 3.415 1.00 92.94 86 ILE A CA 1
ATOM 665 C C . ILE A 1 86 ? 7.109 7.497 4.254 1.00 92.94 86 ILE A C 1
ATOM 667 O O . ILE A 1 86 ? 5.902 7.402 4.465 1.00 92.94 86 ILE A O 1
ATOM 671 N N . GLU A 1 87 ? 7.872 8.507 4.687 1.00 89.88 87 GLU A N 1
ATOM 672 C CA . GLU A 1 87 ? 7.351 9.758 5.271 1.00 89.88 87 GLU A CA 1
ATOM 673 C C . GLU A 1 87 ? 6.568 10.596 4.246 1.00 89.88 87 GLU A C 1
ATOM 675 O O . GLU A 1 87 ? 5.493 11.125 4.606 1.00 89.88 87 GLU A O 1
#

Organism: Escherichia coli (NCBI:txid562)